Protein AF-A0A7V2U769-F1 (afdb_monomer_lite)

Sequence (148 aa):
MSPGHKRGDEAFFTTDPTMAPEAIVEAFVRRWSLETAFEETRAHLGMEPLRNRSANAVRRSVPLLLALYSLIVAWFARHVGDPGAWVRSRPWYPKKHVTFSDMLAAARHDILTEPISSRLVAGMAASEIGAPALSEPNPSDFAPRLTA

Foldseek 3Di:
DDPDPDPPDDDFDDPDPPDDPVRSVVVVVVVVVVVVLVVCLVVPVVPPVPPDPDPVVNVPVVVVSSVVLVVLVVCCVPPPPDQQVQDDADPVRGDRDHDSVSSVVVVVVVVVVPPPPPVVVVVVVVVPPDDDDDDDDDPPPPDDDDDD

Structure (mmCIF, N/CA/C/O backbone):
data_AF-A0A7V2U769-F1
#
_entry.id   AF-A0A7V2U769-F1
#
loop_
_atom_site.group_PDB
_atom_site.id
_atom_site.type_symbol
_atom_site.label_atom_id
_atom_site.label_alt_id
_atom_site.label_comp_id
_atom_site.label_asym_id
_atom_site.label_entity_id
_atom_site.label_seq_id
_atom_site.pdbx_PDB_ins_code
_atom_site.Cartn_x
_atom_site.Cartn_y
_atom_site.Cartn_z
_atom_site.occupancy
_atom_site.B_iso_or_equiv
_atom_site.auth_seq_id
_atom_site.auth_comp_id
_atom_site.auth_asym_id
_atom_site.auth_atom_id
_atom_site.pdbx_PDB_model_num
ATOM 1 N N . MET A 1 1 ? 9.736 -20.421 20.506 1.00 41.28 1 MET A N 1
ATOM 2 C CA . MET A 1 1 ? 8.345 -20.070 20.860 1.00 41.28 1 MET A CA 1
ATOM 3 C C . MET A 1 1 ? 7.927 -21.008 21.978 1.00 41.28 1 MET A C 1
ATOM 5 O O . MET A 1 1 ? 7.707 -22.181 21.717 1.00 41.28 1 MET A O 1
ATOM 9 N N . SER A 1 2 ? 7.987 -20.548 23.228 1.00 41.25 2 SER A N 1
ATOM 10 C CA . SER A 1 2 ? 7.711 -21.405 24.387 1.00 41.25 2 SER A CA 1
ATOM 11 C C . SER A 1 2 ? 6.213 -21.730 24.464 1.00 41.25 2 SER A C 1
ATOM 13 O O . SER A 1 2 ? 5.398 -20.812 24.336 1.00 41.25 2 SER A O 1
ATOM 15 N N . PRO A 1 3 ? 5.827 -23.000 24.663 1.00 56.66 3 PRO A N 1
ATOM 16 C CA . PRO A 1 3 ? 4.429 -23.401 24.748 1.00 56.66 3 PRO A CA 1
ATOM 17 C C . PRO A 1 3 ? 3.891 -22.992 26.126 1.00 56.66 3 PRO A C 1
ATOM 19 O O . PRO A 1 3 ? 4.277 -23.575 27.132 1.00 56.66 3 PRO A O 1
ATOM 22 N N . GLY A 1 4 ? 3.052 -21.953 26.203 1.00 58.56 4 GLY A N 1
ATOM 23 C CA . GLY A 1 4 ? 2.402 -21.599 27.475 1.00 58.56 4 GLY A CA 1
ATOM 2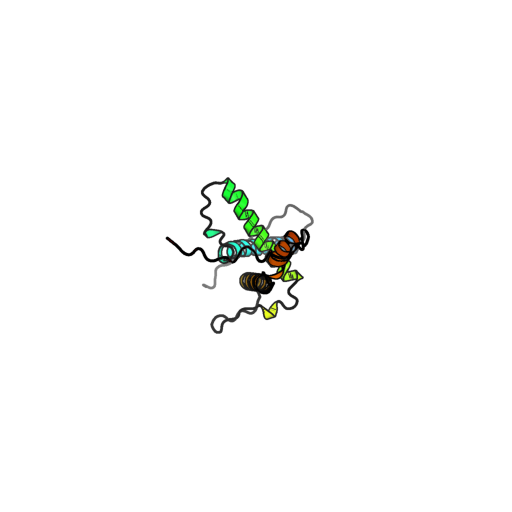4 C C . GLY A 1 4 ? 1.972 -20.148 27.684 1.00 58.56 4 GLY A C 1
ATOM 25 O O . GLY A 1 4 ? 1.254 -19.886 28.644 1.00 58.56 4 GLY A O 1
ATOM 26 N N . HIS A 1 5 ? 2.337 -19.199 26.817 1.00 62.62 5 HIS A N 1
ATOM 27 C CA . HIS A 1 5 ? 1.747 -17.859 26.900 1.00 62.62 5 HIS A CA 1
ATOM 28 C C . HIS A 1 5 ? 0.308 -17.907 26.374 1.00 62.62 5 HIS A C 1
ATOM 30 O O . HIS A 1 5 ? 0.077 -17.841 25.166 1.00 62.62 5 HIS A O 1
ATOM 36 N N . LYS A 1 6 ? -0.665 -18.045 27.285 1.00 66.50 6 LYS A N 1
ATOM 37 C CA . LYS A 1 6 ? -2.056 -17.684 26.991 1.00 66.50 6 LYS A CA 1
ATOM 38 C C . LYS A 1 6 ? -2.036 -16.222 26.540 1.00 66.50 6 LYS A C 1
ATOM 40 O O . LYS A 1 6 ? -1.470 -15.385 27.244 1.00 66.50 6 LYS A O 1
ATOM 45 N N . ARG A 1 7 ? -2.566 -15.928 25.349 1.00 67.69 7 ARG A N 1
ATOM 46 C CA . ARG A 1 7 ? -2.771 -14.534 24.933 1.00 67.69 7 ARG A CA 1
ATOM 47 C C . ARG A 1 7 ? -3.647 -13.876 25.997 1.00 67.69 7 ARG A C 1
ATOM 49 O O . ARG A 1 7 ? -4.599 -14.508 26.449 1.00 67.69 7 ARG A O 1
ATOM 56 N N . GLY A 1 8 ? -3.266 -12.682 26.445 1.00 79.69 8 GLY A N 1
ATOM 57 C CA . GLY A 1 8 ? -4.114 -11.913 27.352 1.00 79.69 8 GLY A CA 1
ATOM 58 C C . GLY A 1 8 ? -5.461 -11.625 26.690 1.00 79.69 8 GLY A C 1
ATOM 59 O O . GLY A 1 8 ? -5.551 -11.637 25.462 1.00 79.69 8 GLY A O 1
ATOM 60 N N . ASP A 1 9 ? -6.493 -11.391 27.495 1.00 85.94 9 ASP A N 1
ATOM 61 C CA . ASP A 1 9 ? -7.810 -11.035 26.971 1.00 85.94 9 ASP A CA 1
ATOM 62 C C . ASP A 1 9 ? -7.709 -9.711 26.189 1.00 85.94 9 ASP A C 1
ATOM 64 O O . ASP A 1 9 ? -7.261 -8.692 26.719 1.00 85.94 9 ASP A O 1
ATOM 68 N N . GLU A 1 10 ? -8.098 -9.731 24.912 1.00 86.25 10 GLU A N 1
ATOM 69 C CA . GLU A 1 10 ? -8.141 -8.557 24.034 1.00 86.25 10 GLU A CA 1
ATOM 70 C C . GLU A 1 10 ? -9.595 -8.084 23.895 1.00 86.25 10 GLU A C 1
ATOM 72 O O . GLU A 1 10 ? -10.488 -8.876 23.593 1.00 86.25 10 GLU A O 1
ATOM 77 N N . ALA A 1 11 ? -9.840 -6.790 24.110 1.00 89.69 11 ALA A N 1
ATOM 78 C CA . ALA A 1 11 ? -11.162 -6.180 23.981 1.00 89.69 11 ALA A CA 1
ATOM 79 C C . ALA A 1 11 ? -11.202 -5.218 22.786 1.00 89.69 11 ALA A C 1
ATOM 81 O O . ALA A 1 11 ? -10.330 -4.358 22.643 1.00 89.69 11 ALA A O 1
ATOM 82 N N . PHE A 1 12 ? -12.237 -5.342 21.952 1.00 90.06 12 PHE A N 1
ATOM 83 C CA . PHE A 1 12 ? -12.480 -4.480 20.793 1.00 90.06 12 PHE A CA 1
ATOM 84 C C . PHE A 1 12 ? -13.710 -3.605 21.035 1.00 90.06 12 PHE A C 1
ATOM 86 O O . PHE A 1 12 ? -14.718 -4.072 21.561 1.00 90.06 12 PHE A O 1
ATOM 93 N N . PHE A 1 13 ? -13.631 -2.338 20.630 1.00 91.69 13 PHE A N 1
ATOM 94 C CA . PHE A 1 13 ? -14.687 -1.346 20.832 1.00 91.69 13 PHE A CA 1
ATOM 95 C C . PHE A 1 13 ? -15.108 -0.743 19.489 1.00 91.69 13 PHE A C 1
ATOM 97 O O . PHE A 1 13 ? -14.275 -0.544 18.606 1.00 91.69 13 PHE A O 1
ATOM 104 N N . THR A 1 14 ? -16.393 -0.418 19.350 1.00 93.06 14 THR A N 1
ATOM 105 C CA . THR A 1 14 ? -16.959 0.278 18.186 1.00 93.06 14 THR A CA 1
ATOM 106 C C . THR A 1 14 ? -17.906 1.380 18.654 1.00 93.06 14 THR A C 1
ATOM 108 O O . THR A 1 14 ? -18.506 1.275 19.724 1.00 93.06 14 THR A O 1
ATOM 111 N N . THR A 1 15 ? -18.030 2.452 17.872 1.00 94.38 15 THR A N 1
ATOM 112 C CA . THR A 1 15 ? -19.018 3.516 18.115 1.00 94.38 15 THR A CA 1
ATOM 113 C C . THR A 1 15 ? -20.380 3.202 17.504 1.00 94.38 15 THR A C 1
ATOM 115 O O . THR A 1 15 ? -21.360 3.848 17.862 1.00 94.38 15 THR A O 1
ATOM 118 N N . ASP A 1 16 ? -20.449 2.246 16.574 1.00 93.56 16 ASP A N 1
ATOM 119 C CA . ASP A 1 16 ? -21.698 1.799 15.960 1.00 93.56 16 ASP A CA 1
ATOM 120 C C . ASP A 1 16 ? -22.273 0.609 16.748 1.00 93.56 16 ASP A C 1
ATOM 122 O O . ASP A 1 16 ? -21.704 -0.485 16.694 1.00 93.56 16 ASP A O 1
ATOM 126 N N . PRO A 1 17 ? -23.398 0.785 17.465 1.00 91.88 17 PRO A N 1
ATOM 127 C CA . PRO A 1 17 ? -23.988 -0.272 18.281 1.00 91.88 17 PRO A CA 1
ATOM 128 C C . PRO A 1 17 ? -24.661 -1.377 17.454 1.00 91.88 17 PRO A C 1
ATOM 130 O O . PRO A 1 17 ? -25.033 -2.404 18.013 1.00 91.88 17 PRO A O 1
ATOM 133 N N . THR A 1 18 ? -24.854 -1.175 16.147 1.00 95.44 18 THR A N 1
ATOM 134 C CA . THR A 1 18 ? -25.501 -2.151 15.256 1.00 95.44 18 THR A CA 1
ATOM 135 C C . THR A 1 18 ? -24.503 -3.066 14.547 1.00 95.44 18 THR A C 1
ATOM 137 O O . THR A 1 18 ? -24.902 -4.029 13.892 1.00 95.44 18 THR A O 1
ATOM 140 N N . MET A 1 19 ? -23.203 -2.790 14.686 1.00 94.25 19 MET A N 1
ATOM 141 C CA . MET A 1 19 ? -22.150 -3.536 14.009 1.00 94.25 19 MET A CA 1
ATOM 142 C C . MET A 1 19 ? -22.001 -4.946 14.594 1.00 94.25 19 MET A C 1
ATOM 144 O O . MET A 1 19 ? -21.826 -5.123 15.800 1.00 94.25 19 MET A O 1
ATOM 148 N N . ALA A 1 20 ? -22.033 -5.956 13.722 1.00 94.81 20 ALA A N 1
ATOM 149 C CA . ALA A 1 20 ? -21.822 -7.344 14.118 1.00 94.81 20 ALA A CA 1
ATOM 150 C C . ALA A 1 20 ? -20.393 -7.562 14.667 1.00 94.81 20 ALA A C 1
ATOM 152 O O . ALA A 1 20 ? -19.450 -6.955 14.144 1.00 94.81 20 ALA A O 1
ATOM 153 N N . PRO A 1 21 ? -20.194 -8.441 15.667 1.00 92.12 21 PRO A N 1
ATOM 154 C CA . PRO A 1 21 ? -18.876 -8.707 16.249 1.00 92.12 21 PRO A CA 1
ATOM 155 C C . PRO A 1 21 ? -17.796 -9.072 15.221 1.00 92.12 21 PRO A C 1
ATOM 157 O O . PRO A 1 21 ? -16.664 -8.599 15.313 1.00 92.12 21 PRO A O 1
ATOM 160 N N . GLU A 1 22 ? -18.141 -9.863 14.206 1.00 93.56 22 GLU A N 1
ATOM 161 C CA . GLU A 1 22 ? -17.230 -10.271 13.136 1.00 93.56 22 GLU A CA 1
ATOM 162 C C . GLU A 1 22 ? -16.751 -9.066 12.319 1.00 93.56 22 GLU A C 1
ATOM 164 O O . GLU A 1 22 ? -15.566 -8.960 12.002 1.00 93.56 22 GLU A O 1
ATOM 169 N N . ALA A 1 23 ? -17.651 -8.118 12.041 1.00 92.88 23 ALA A N 1
ATOM 170 C CA . ALA A 1 23 ? -17.333 -6.900 11.305 1.00 92.88 23 ALA A CA 1
ATOM 171 C C . ALA A 1 23 ? -16.409 -5.966 12.105 1.00 92.88 23 ALA A C 1
ATOM 173 O O . ALA A 1 23 ? -15.531 -5.330 11.520 1.00 92.88 23 ALA A O 1
ATOM 174 N N . ILE A 1 24 ? -16.546 -5.923 13.438 1.00 93.06 24 ILE A N 1
ATOM 175 C CA . ILE A 1 24 ? -15.638 -5.168 14.320 1.00 93.06 24 ILE A CA 1
ATOM 176 C C . ILE A 1 24 ? -14.215 -5.726 14.206 1.00 93.06 24 ILE A C 1
ATOM 178 O O . ILE A 1 24 ? -13.258 -4.973 14.008 1.00 93.06 24 ILE A O 1
ATOM 182 N N . VAL A 1 25 ? -14.071 -7.051 14.299 1.00 92.50 25 VAL A N 1
ATOM 183 C CA . VAL A 1 25 ? -12.765 -7.716 14.191 1.00 92.50 25 VAL A CA 1
ATOM 184 C C . VAL A 1 25 ? -12.181 -7.532 12.792 1.00 92.50 25 VAL A C 1
ATOM 186 O O . VAL A 1 25 ? -11.001 -7.213 12.658 1.00 92.50 25 VAL A O 1
ATOM 189 N N . GLU A 1 26 ? -12.987 -7.666 11.741 1.00 91.56 26 GLU A N 1
ATOM 190 C CA . GLU A 1 26 ? -12.535 -7.462 10.365 1.00 91.56 26 GLU A CA 1
ATOM 191 C C . GLU A 1 26 ? -12.036 -6.026 10.132 1.00 91.56 26 GLU A C 1
ATOM 193 O O . GLU A 1 26 ? -10.959 -5.821 9.564 1.00 91.56 26 GLU A O 1
ATOM 198 N N . ALA A 1 27 ? -12.775 -5.026 10.619 1.00 89.00 27 ALA A N 1
ATOM 199 C CA . ALA A 1 27 ? -12.367 -3.627 10.558 1.00 89.00 27 ALA A CA 1
ATOM 200 C C . ALA A 1 27 ? -11.047 -3.389 11.308 1.00 89.00 27 ALA A C 1
ATOM 202 O O . ALA A 1 27 ? -10.160 -2.703 10.793 1.00 89.00 27 ALA A O 1
ATOM 203 N N . PHE A 1 28 ? -10.877 -4.004 12.483 1.00 90.12 28 PHE A N 1
ATOM 204 C CA . PHE A 1 28 ? -9.623 -3.939 13.228 1.00 90.12 28 PHE A CA 1
ATOM 205 C C . PHE A 1 28 ? -8.462 -4.582 12.459 1.00 90.12 28 PHE A C 1
ATOM 207 O O . PHE A 1 28 ? -7.382 -3.997 12.371 1.00 90.12 28 PHE A O 1
ATOM 214 N N . VAL A 1 29 ? -8.669 -5.757 11.860 1.00 90.06 29 VAL A N 1
ATOM 215 C CA . VAL A 1 29 ? -7.628 -6.471 11.105 1.00 90.06 29 VAL A CA 1
ATOM 216 C C . VAL A 1 29 ? -7.173 -5.671 9.882 1.00 90.06 29 VAL A C 1
ATOM 218 O O . VAL A 1 29 ? -5.973 -5.609 9.612 1.00 90.06 29 VAL A O 1
ATOM 221 N N . ARG A 1 30 ? -8.089 -4.981 9.187 1.00 86.19 30 ARG A N 1
ATOM 222 C CA . ARG A 1 30 ? -7.763 -4.116 8.035 1.00 86.19 30 ARG A CA 1
ATOM 223 C C . ARG A 1 30 ? -6.761 -3.003 8.374 1.00 86.19 30 ARG A C 1
ATOM 225 O O . ARG A 1 30 ? -6.048 -2.546 7.483 1.00 86.19 30 ARG A O 1
ATOM 232 N N . ARG A 1 31 ? -6.642 -2.608 9.649 1.00 87.25 31 ARG A N 1
ATOM 233 C CA . ARG A 1 31 ? -5.633 -1.641 10.119 1.00 87.25 31 ARG A CA 1
ATOM 234 C C . ARG A 1 31 ? -4.204 -2.103 9.835 1.00 87.25 31 ARG A C 1
ATOM 236 O O . ARG A 1 31 ? -3.372 -1.271 9.489 1.00 87.25 31 ARG A O 1
ATOM 243 N N . TRP A 1 32 ? -3.910 -3.399 9.942 1.00 87.69 32 TRP A N 1
ATOM 244 C CA . TRP A 1 32 ? 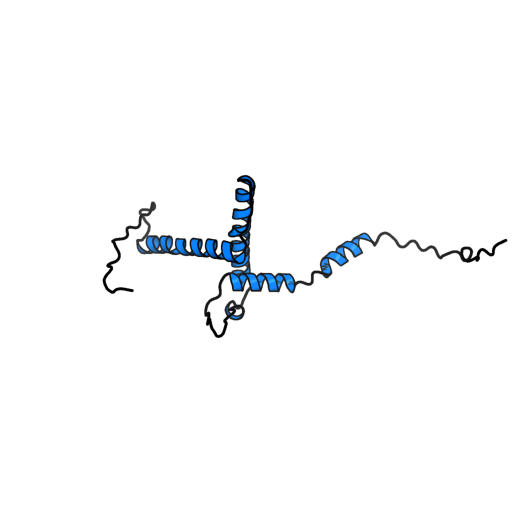-2.551 -3.917 9.732 1.00 87.69 32 TRP A CA 1
ATOM 245 C C . TRP A 1 32 ? -2.039 -3.666 8.313 1.00 87.69 32 TRP A C 1
ATOM 247 O O . TRP A 1 32 ? -0.859 -3.383 8.127 1.00 87.69 32 TRP A O 1
ATOM 257 N N . SER A 1 33 ? -2.924 -3.666 7.313 1.00 84.38 33 SER A N 1
ATOM 258 C CA . SER A 1 33 ? -2.546 -3.322 5.938 1.00 84.38 33 SER A CA 1
ATOM 259 C C . SER A 1 33 ? -2.010 -1.892 5.813 1.00 84.38 33 SER A C 1
ATOM 261 O O . SER A 1 33 ? -1.194 -1.623 4.933 1.00 84.38 33 SER A O 1
ATOM 263 N N . LEU A 1 34 ? -2.424 -0.979 6.699 1.00 84.31 34 LEU A N 1
ATOM 264 C CA . LEU A 1 34 ? -1.904 0.386 6.735 1.00 84.31 34 LEU A CA 1
ATOM 265 C C . LEU A 1 34 ? -0.458 0.426 7.247 1.00 84.31 34 LEU A C 1
ATOM 267 O O . LEU A 1 34 ? 0.356 1.177 6.716 1.00 84.31 34 LEU A O 1
ATOM 271 N N . GLU A 1 35 ? -0.123 -0.403 8.237 1.00 87.62 35 GLU A N 1
ATOM 272 C CA . GLU A 1 35 ? 1.254 -0.536 8.727 1.00 87.62 35 GLU A CA 1
ATOM 273 C C . GLU A 1 35 ? 2.168 -1.064 7.616 1.00 87.62 35 GLU A C 1
ATOM 275 O O . GLU A 1 35 ? 3.200 -0.455 7.336 1.00 87.62 35 GLU A O 1
ATOM 280 N N . THR A 1 36 ? 1.728 -2.094 6.883 1.00 86.56 36 THR A N 1
ATOM 281 C CA . THR A 1 36 ? 2.451 -2.596 5.704 1.00 86.56 36 THR A CA 1
ATOM 282 C C . THR A 1 36 ? 2.623 -1.516 4.634 1.00 86.56 36 THR A C 1
ATOM 284 O O . THR A 1 36 ? 3.705 -1.374 4.075 1.00 86.56 36 THR A O 1
ATOM 287 N N . ALA A 1 37 ? 1.598 -0.702 4.362 1.00 85.81 37 ALA A N 1
ATOM 288 C CA . ALA A 1 37 ? 1.711 0.394 3.400 1.00 85.81 37 ALA A CA 1
ATOM 289 C C . ALA A 1 37 ? 2.751 1.443 3.829 1.00 85.81 37 ALA A C 1
ATOM 291 O O . ALA A 1 37 ? 3.521 1.922 2.991 1.00 85.81 37 ALA A O 1
ATOM 292 N N . PHE A 1 38 ? 2.818 1.785 5.120 1.00 84.62 38 PHE A N 1
ATOM 293 C CA . PHE A 1 38 ? 3.835 2.701 5.640 1.00 84.62 38 PHE A CA 1
ATOM 294 C C . PHE A 1 38 ? 5.248 2.120 5.549 1.00 84.62 38 PHE A C 1
ATOM 296 O O . PHE A 1 38 ? 6.168 2.837 5.148 1.00 84.62 38 PHE A O 1
ATOM 303 N N . GLU A 1 39 ? 5.426 0.843 5.886 1.00 86.75 39 GLU A N 1
ATOM 304 C CA . GLU A 1 39 ? 6.716 0.156 5.762 1.00 86.75 39 GLU A CA 1
ATOM 305 C C . GLU A 1 39 ? 7.180 0.085 4.303 1.00 86.75 39 GLU A C 1
ATOM 307 O O . GLU A 1 39 ? 8.301 0.486 3.991 1.00 86.75 39 GLU A O 1
ATOM 312 N N . GLU A 1 40 ? 6.306 -0.324 3.384 1.00 86.75 40 GLU A N 1
ATOM 313 C CA . GLU A 1 40 ? 6.605 -0.415 1.949 1.00 86.75 40 GLU A CA 1
ATOM 314 C C . GLU A 1 40 ? 6.893 0.969 1.338 1.00 86.75 40 GLU A C 1
ATOM 316 O O . GLU A 1 40 ? 7.831 1.134 0.554 1.00 86.75 40 GLU A O 1
ATOM 321 N N . THR A 1 41 ? 6.145 2.004 1.742 1.00 84.38 41 THR A N 1
ATOM 322 C CA . THR A 1 41 ? 6.393 3.397 1.323 1.00 84.38 41 THR A CA 1
ATOM 323 C C . THR A 1 41 ? 7.763 3.879 1.805 1.00 84.38 41 THR A C 1
ATOM 325 O O . THR A 1 41 ? 8.501 4.541 1.069 1.00 84.38 41 THR A O 1
ATOM 328 N N . ARG A 1 42 ? 8.153 3.511 3.028 1.00 83.56 42 ARG A N 1
ATOM 329 C CA . ARG A 1 42 ? 9.476 3.814 3.575 1.00 83.56 42 ARG A CA 1
ATOM 330 C C . ARG A 1 42 ? 10.590 3.088 2.829 1.00 83.56 42 ARG A C 1
ATOM 332 O O . ARG A 1 42 ? 11.550 3.744 2.424 1.00 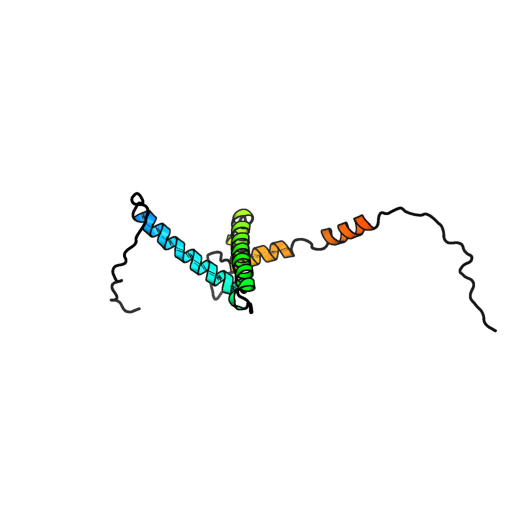83.56 42 ARG A O 1
ATOM 339 N N . ALA A 1 43 ? 10.422 1.792 2.592 1.00 84.00 43 ALA A N 1
ATOM 340 C CA . ALA A 1 43 ? 11.417 0.936 1.958 1.00 84.00 43 ALA A CA 1
ATOM 341 C C . ALA A 1 43 ? 11.627 1.241 0.465 1.00 84.00 43 ALA A C 1
ATOM 343 O O . ALA A 1 43 ? 12.755 1.181 -0.024 1.00 84.00 43 ALA A O 1
ATOM 344 N N . HIS A 1 44 ? 10.564 1.566 -0.277 1.00 84.62 44 HIS A N 1
ATOM 345 C CA . HIS A 1 44 ? 10.618 1.623 -1.744 1.00 84.62 44 HIS A CA 1
ATOM 346 C C . HIS A 1 44 ? 10.435 3.012 -2.352 1.00 84.62 44 HIS A C 1
ATOM 348 O O . HIS A 1 44 ? 10.945 3.259 -3.447 1.00 84.62 44 HIS A O 1
ATOM 354 N N . LEU A 1 45 ? 9.737 3.918 -1.665 1.00 80.31 45 LEU A N 1
ATOM 355 C CA . LEU A 1 45 ? 9.500 5.285 -2.146 1.00 80.31 45 LEU A CA 1
ATOM 356 C C . LEU A 1 45 ? 10.390 6.323 -1.454 1.00 80.31 45 LEU A C 1
ATOM 358 O O . LEU A 1 45 ? 10.297 7.512 -1.752 1.00 80.31 45 LEU A O 1
ATOM 362 N N . GLY A 1 46 ? 11.279 5.886 -0.559 1.00 73.56 46 GLY A N 1
ATOM 363 C CA . GLY A 1 46 ? 12.250 6.767 0.075 1.00 73.56 46 GLY A CA 1
ATOM 364 C C . GLY A 1 46 ? 11.625 7.722 1.090 1.00 73.56 46 GLY A C 1
ATOM 365 O O . GLY A 1 46 ? 12.108 8.843 1.234 1.00 73.56 46 GLY A O 1
ATOM 366 N N . MET A 1 47 ? 10.592 7.286 1.826 1.00 68.94 47 MET A N 1
ATOM 367 C CA . MET A 1 47 ? 10.009 8.089 2.914 1.00 68.94 47 MET A CA 1
ATOM 368 C C . MET A 1 47 ? 10.998 8.340 4.069 1.00 68.94 47 MET A C 1
ATOM 370 O O . MET A 1 47 ? 10.981 9.410 4.669 1.00 68.94 47 MET A O 1
ATOM 374 N N . GLU A 1 48 ? 11.872 7.376 4.372 1.00 65.81 48 GLU A N 1
ATOM 375 C CA . GLU A 1 48 ? 12.917 7.503 5.405 1.00 65.81 48 GLU A CA 1
ATOM 376 C C . GLU A 1 48 ? 14.036 8.496 5.049 1.00 65.81 48 GLU A C 1
ATOM 378 O O . GLU A 1 48 ? 14.389 9.318 5.892 1.00 65.81 48 GLU A O 1
ATOM 383 N N . PRO A 1 49 ? 14.602 8.480 3.823 1.00 62.91 49 PRO A N 1
ATOM 384 C CA . PRO A 1 49 ? 15.696 9.380 3.461 1.00 62.91 49 PRO A CA 1
ATOM 385 C C . PRO A 1 49 ? 15.297 10.847 3.213 1.00 62.91 49 PRO A C 1
ATOM 387 O O . PRO A 1 49 ? 16.174 11.643 2.862 1.00 62.91 49 PRO A O 1
ATOM 390 N N . LEU A 1 50 ? 14.033 11.264 3.397 1.00 72.94 50 LEU A N 1
ATOM 391 C CA . LEU A 1 50 ? 13.654 12.678 3.259 1.00 72.94 50 LEU A CA 1
ATOM 392 C C . LEU A 1 50 ? 14.309 13.539 4.342 1.00 72.94 50 LEU A C 1
ATOM 394 O O . LEU A 1 50 ? 13.838 13.638 5.473 1.00 72.94 50 LEU A O 1
ATOM 398 N N . ARG A 1 51 ? 15.358 14.273 3.964 1.00 71.31 51 ARG A N 1
ATOM 399 C CA . ARG A 1 51 ? 15.998 15.297 4.805 1.00 71.31 51 ARG A CA 1
ATOM 400 C C . ARG A 1 51 ? 15.199 16.604 4.823 1.00 71.31 51 ARG A C 1
ATOM 402 O O . ARG A 1 51 ? 15.729 17.682 4.556 1.00 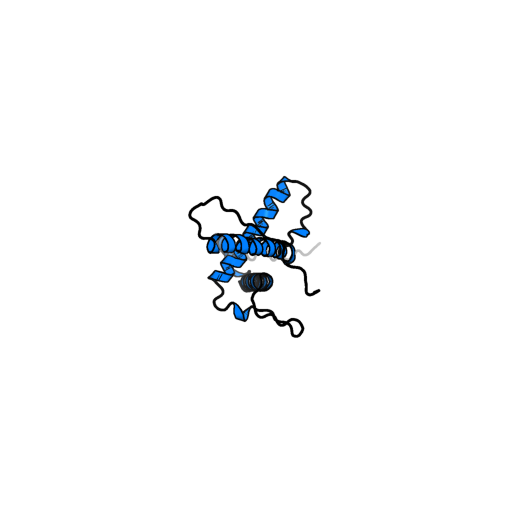71.31 51 ARG A O 1
ATOM 409 N N . ASN A 1 52 ? 13.914 16.515 5.147 1.00 78.69 52 ASN A N 1
ATOM 410 C CA . ASN A 1 52 ? 13.045 17.676 5.276 1.00 78.69 52 ASN A CA 1
ATOM 411 C C . ASN A 1 52 ? 13.375 18.432 6.572 1.00 78.69 52 ASN A C 1
ATOM 413 O O . ASN A 1 52 ? 13.078 17.967 7.666 1.00 78.69 52 ASN A O 1
ATOM 417 N N . ARG A 1 53 ? 13.975 19.623 6.458 1.00 76.75 53 ARG A N 1
ATOM 418 C CA . ARG A 1 53 ? 14.355 20.470 7.611 1.00 76.75 53 ARG A CA 1
ATOM 419 C C . ARG A 1 53 ? 13.237 21.389 8.121 1.00 76.75 53 ARG A C 1
ATOM 421 O O . ARG A 1 53 ? 13.458 22.174 9.034 1.00 76.75 53 ARG A O 1
ATOM 428 N N . SER A 1 54 ? 12.047 21.323 7.526 1.00 83.19 54 SER A N 1
ATOM 429 C CA . SER A 1 54 ? 10.900 22.161 7.887 1.00 83.19 54 SER A CA 1
ATOM 430 C C . SER A 1 54 ? 9.630 21.326 7.999 1.00 83.19 54 SER A C 1
ATOM 432 O O . SER A 1 54 ? 9.373 20.459 7.159 1.00 83.19 54 SER A O 1
ATOM 434 N N . ALA A 1 55 ? 8.793 21.641 8.990 1.00 82.50 55 ALA A N 1
ATOM 435 C CA . ALA A 1 55 ? 7.493 21.004 9.183 1.00 82.50 55 ALA A CA 1
ATOM 436 C C . ALA A 1 55 ? 6.588 21.131 7.944 1.00 82.50 55 ALA A C 1
ATOM 438 O O . ALA A 1 55 ? 5.835 20.212 7.628 1.00 82.50 55 ALA A O 1
ATOM 439 N N . ASN A 1 56 ? 6.692 22.236 7.196 1.00 85.31 56 ASN A N 1
ATOM 440 C CA . ASN A 1 56 ? 5.896 22.442 5.984 1.00 85.31 56 ASN A CA 1
ATOM 441 C C . ASN A 1 56 ? 6.334 21.510 4.838 1.00 85.31 56 ASN A C 1
ATOM 443 O O . ASN A 1 56 ? 5.500 21.036 4.073 1.00 85.31 56 ASN A O 1
ATOM 447 N N . ALA A 1 57 ? 7.629 21.186 4.751 1.00 81.62 57 ALA A N 1
ATOM 448 C CA . ALA A 1 57 ? 8.126 20.222 3.771 1.00 81.62 57 ALA A CA 1
ATOM 449 C C . ALA A 1 57 ? 7.600 18.810 4.077 1.00 81.62 57 ALA A C 1
ATOM 451 O O . ALA A 1 57 ? 7.072 18.145 3.190 1.00 81.62 57 ALA A O 1
ATOM 452 N N . VAL A 1 58 ? 7.627 18.388 5.348 1.00 81.81 58 VAL A N 1
ATOM 453 C CA . VAL A 1 58 ? 7.060 17.094 5.778 1.00 81.81 58 VAL A CA 1
ATOM 454 C C . VAL A 1 58 ? 5.564 17.002 5.463 1.00 81.81 58 VAL A C 1
ATOM 456 O O . VAL A 1 58 ? 5.129 16.013 4.874 1.00 81.81 58 VAL A O 1
ATOM 459 N N . ARG A 1 59 ? 4.793 18.058 5.769 1.00 86.38 59 ARG A N 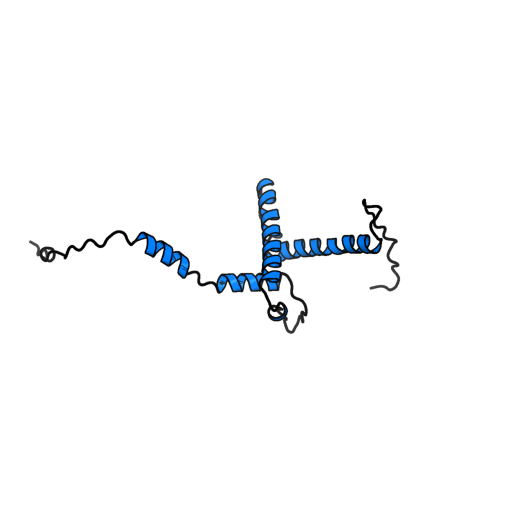1
ATOM 460 C CA . ARG A 1 59 ? 3.347 18.128 5.486 1.00 86.38 59 ARG A CA 1
ATOM 461 C C . ARG A 1 59 ? 2.993 17.978 4.007 1.00 86.38 59 ARG A C 1
ATOM 463 O O . ARG A 1 59 ? 1.853 17.652 3.712 1.00 86.38 59 ARG A O 1
ATOM 470 N N . ARG A 1 60 ? 3.932 18.216 3.088 1.00 86.44 60 ARG A N 1
ATOM 471 C CA . ARG A 1 60 ? 3.717 18.084 1.639 1.00 86.44 60 ARG A CA 1
ATOM 472 C C . ARG A 1 60 ? 4.266 16.771 1.091 1.00 86.44 60 ARG A C 1
ATOM 474 O O . ARG A 1 60 ? 3.585 16.104 0.322 1.00 86.44 60 ARG A O 1
ATOM 481 N N . SER A 1 61 ? 5.474 16.381 1.493 1.00 86.62 61 SER A N 1
ATOM 482 C CA . SER A 1 61 ? 6.144 15.206 0.929 1.00 86.62 61 SER A CA 1
ATOM 483 C C . SER A 1 61 ? 5.508 13.887 1.364 1.00 86.62 61 SER A C 1
ATOM 485 O O . SER A 1 61 ? 5.364 12.989 0.543 1.00 86.62 61 SER A O 1
ATOM 487 N N . VAL A 1 62 ? 5.103 13.763 2.633 1.00 87.38 62 VAL A N 1
ATOM 488 C CA . VAL A 1 62 ? 4.494 12.526 3.150 1.00 87.38 62 VAL A CA 1
ATOM 489 C C . VAL A 1 62 ? 3.176 12.189 2.446 1.00 87.38 62 VAL A C 1
ATOM 491 O O . VAL A 1 62 ? 3.080 11.086 1.908 1.00 87.38 62 VAL A O 1
ATOM 494 N N . PRO A 1 63 ? 2.175 13.094 2.375 1.00 89.56 63 PRO A N 1
ATOM 495 C CA . PRO A 1 63 ? 0.939 12.774 1.670 1.00 89.56 63 PRO A CA 1
ATOM 496 C C . PRO A 1 63 ? 1.167 12.554 0.174 1.00 89.56 63 PRO A C 1
ATOM 498 O O . PRO A 1 63 ? 0.485 11.721 -0.410 1.00 89.56 63 PRO A O 1
ATOM 501 N N . LEU A 1 64 ? 2.148 13.227 -0.441 1.00 90.56 64 LEU A N 1
ATOM 502 C CA . LEU A 1 64 ? 2.504 12.983 -1.840 1.00 90.56 64 LEU A CA 1
ATOM 503 C C . LEU A 1 64 ? 3.020 11.552 -2.060 1.00 90.56 64 LEU A C 1
ATOM 505 O O . LEU A 1 64 ? 2.591 10.892 -3.002 1.00 90.56 64 LEU A O 1
ATOM 509 N N . LEU A 1 65 ? 3.902 11.051 -1.190 1.00 89.75 65 LEU A N 1
ATOM 510 C CA . LEU A 1 65 ? 4.404 9.678 -1.292 1.00 89.75 65 LEU A CA 1
ATOM 511 C C . LEU A 1 65 ? 3.312 8.635 -1.036 1.00 89.75 65 LEU A C 1
ATOM 513 O O . LEU A 1 65 ? 3.246 7.641 -1.754 1.00 89.75 65 LEU A O 1
ATOM 517 N N . LEU A 1 66 ? 2.430 8.871 -0.063 1.00 90.88 66 LEU A N 1
ATOM 518 C CA . LEU A 1 66 ? 1.296 7.980 0.207 1.00 90.88 66 LEU A CA 1
ATOM 519 C C . LEU A 1 66 ? 0.272 7.988 -0.937 1.00 90.88 66 LEU A C 1
ATOM 521 O O . LEU A 1 66 ? -0.285 6.944 -1.286 1.00 90.88 66 LEU A O 1
ATOM 525 N N . ALA A 1 67 ? 0.051 9.147 -1.562 1.00 92.38 67 ALA A N 1
ATOM 526 C CA . ALA A 1 67 ? -0.769 9.254 -2.762 1.00 92.38 67 ALA A CA 1
ATOM 527 C C . ALA A 1 67 ? -0.135 8.495 -3.935 1.00 92.38 67 ALA A C 1
ATOM 529 O O . ALA A 1 67 ? -0.836 7.765 -4.630 1.00 92.38 67 ALA A O 1
ATOM 530 N N . LEU A 1 68 ? 1.186 8.596 -4.120 1.00 93.00 68 LEU A N 1
ATOM 531 C CA . LEU A 1 68 ? 1.910 7.844 -5.145 1.00 93.00 68 LEU A CA 1
ATOM 532 C C . LEU A 1 68 ? 1.841 6.329 -4.905 1.00 93.00 68 LEU A C 1
ATOM 534 O O . LEU A 1 68 ? 1.579 5.582 -5.844 1.00 93.00 68 LEU A O 1
ATOM 538 N N . TYR A 1 69 ? 2.020 5.875 -3.661 1.00 92.69 69 TYR A N 1
ATOM 539 C CA . TYR A 1 69 ? 1.818 4.474 -3.280 1.00 92.69 69 TYR A CA 1
ATOM 540 C C . TYR A 1 69 ? 0.421 3.995 -3.693 1.00 92.69 69 TYR A C 1
ATOM 542 O O . TYR A 1 69 ? 0.282 3.007 -4.413 1.00 92.69 69 TYR A O 1
ATOM 550 N N . SER A 1 70 ? -0.608 4.750 -3.298 1.00 93.06 70 SER A N 1
ATOM 551 C CA . SER A 1 70 ? -2.007 4.430 -3.599 1.00 93.06 70 SER A CA 1
ATOM 552 C C . SER A 1 70 ? -2.274 4.404 -5.104 1.00 93.06 70 SER A C 1
ATOM 554 O O . SER A 1 70 ? -2.960 3.510 -5.593 1.00 93.06 70 SER A O 1
ATOM 556 N N . LEU A 1 71 ? -1.693 5.349 -5.850 1.00 95.06 71 LEU A N 1
ATOM 557 C CA . LEU A 1 71 ? -1.804 5.423 -7.303 1.00 95.06 71 LEU A CA 1
ATOM 558 C C . LEU A 1 71 ? -1.188 4.198 -7.981 1.00 95.06 71 LEU A C 1
ATOM 560 O O . LEU A 1 71 ? -1.817 3.637 -8.869 1.00 95.06 71 LEU A O 1
ATOM 564 N N . ILE A 1 72 ? -0.000 3.757 -7.557 1.00 94.31 72 ILE A N 1
ATOM 565 C CA . ILE A 1 72 ? 0.661 2.569 -8.118 1.00 94.31 72 ILE A CA 1
ATOM 566 C C . ILE A 1 72 ? -0.176 1.315 -7.854 1.00 94.31 72 ILE A C 1
ATOM 568 O O . ILE A 1 72 ? -0.398 0.530 -8.773 1.00 94.31 72 ILE A O 1
ATOM 572 N N . VAL A 1 73 ? -0.680 1.142 -6.628 1.00 93.19 73 VAL A N 1
ATOM 573 C CA . VAL A 1 73 ? -1.532 -0.004 -6.269 1.00 93.19 73 VAL A CA 1
ATOM 574 C C . VAL A 1 73 ? -2.826 0.002 -7.089 1.00 93.19 73 VAL A C 1
ATOM 576 O O . VAL A 1 73 ? -3.198 -1.021 -7.663 1.00 93.19 73 VAL A O 1
ATOM 579 N N . ALA A 1 74 ? -3.494 1.155 -7.196 1.00 94.50 74 ALA A N 1
ATOM 580 C CA . ALA A 1 74 ? -4.725 1.295 -7.971 1.00 94.50 74 ALA A CA 1
ATOM 581 C C . ALA A 1 74 ? -4.495 1.109 -9.478 1.00 94.50 74 ALA A C 1
ATOM 583 O O . ALA A 1 74 ? -5.301 0.467 -10.150 1.00 94.50 74 ALA A O 1
ATOM 584 N N . TRP A 1 75 ? -3.398 1.647 -10.017 1.00 95.25 75 TRP A N 1
ATOM 585 C CA . TRP A 1 75 ? -3.002 1.448 -11.408 1.00 95.25 75 TRP A CA 1
ATOM 586 C C . TRP A 1 75 ? -2.762 -0.034 -11.689 1.00 95.25 75 TRP A C 1
ATOM 588 O O . TRP A 1 75 ? -3.357 -0.562 -12.628 1.00 95.25 75 TRP A O 1
ATOM 598 N N . PHE A 1 76 ? -1.987 -0.711 -10.838 1.00 93.44 76 PHE A N 1
ATOM 599 C CA . PHE A 1 76 ? -1.661 -2.126 -10.988 1.00 93.44 76 PHE A CA 1
ATOM 600 C C . PHE A 1 76 ? -2.925 -2.990 -10.951 1.00 93.44 76 PHE A C 1
ATOM 602 O O . PHE A 1 76 ? -3.148 -3.790 -11.853 1.00 93.44 76 PHE A O 1
ATOM 609 N N . ALA A 1 77 ? -3.810 -2.760 -9.976 1.00 92.25 77 ALA A N 1
ATOM 610 C CA . ALA A 1 77 ? -5.070 -3.492 -9.850 1.00 92.25 77 ALA A CA 1
ATOM 611 C C . ALA A 1 77 ? -6.022 -3.309 -11.049 1.00 92.25 77 ALA A C 1
ATOM 613 O O . ALA A 1 77 ? -6.879 -4.157 -11.280 1.00 92.25 77 ALA A O 1
ATOM 614 N N . ARG A 1 78 ? -5.905 -2.201 -11.794 1.00 92.62 78 ARG A N 1
ATOM 615 C CA . ARG A 1 78 ? -6.786 -1.883 -12.929 1.00 92.62 78 ARG A CA 1
ATOM 616 C C . ARG A 1 78 ? -6.208 -2.245 -14.294 1.00 92.62 78 ARG A C 1
ATOM 618 O O . ARG A 1 78 ? -6.985 -2.548 -15.192 1.00 92.62 78 ARG A O 1
ATOM 625 N N . HIS A 1 79 ? -4.891 -2.155 -14.470 1.00 89.81 79 HIS A N 1
ATOM 626 C CA . HIS A 1 79 ? -4.247 -2.258 -15.786 1.00 89.81 79 HIS A CA 1
ATOM 627 C C . HIS A 1 79 ? -3.432 -3.541 -15.963 1.00 89.81 79 HIS A C 1
ATOM 629 O O . HIS A 1 79 ? -3.149 -3.925 -17.095 1.00 89.81 79 HIS A O 1
ATOM 635 N N . VAL A 1 80 ? -3.079 -4.236 -14.877 1.00 89.12 80 VAL A N 1
ATOM 636 C CA . VAL A 1 80 ? -2.339 -5.498 -14.957 1.00 89.12 80 VAL A CA 1
ATOM 637 C C . VAL A 1 80 ? -3.321 -6.665 -14.921 1.00 89.12 80 VAL A C 1
ATOM 639 O O . VAL A 1 80 ? -3.861 -7.007 -13.873 1.00 89.12 80 VAL A O 1
ATOM 642 N N . GLY A 1 81 ? -3.553 -7.273 -16.088 1.00 85.25 81 GLY A N 1
ATOM 643 C CA . GLY A 1 81 ? -4.490 -8.394 -16.245 1.00 85.25 81 GLY A CA 1
ATOM 644 C C . GLY A 1 81 ? -4.022 -9.705 -15.604 1.00 85.25 81 GLY A C 1
ATOM 645 O O . GLY A 1 81 ? -4.851 -10.460 -15.105 1.00 85.25 81 GLY A O 1
ATOM 646 N N . ASP A 1 82 ? -2.709 -9.956 -15.570 1.00 88.50 82 ASP A N 1
ATOM 647 C CA . ASP A 1 82 ? -2.112 -11.093 -14.858 1.00 88.50 82 ASP A CA 1
ATOM 648 C C . ASP A 1 82 ? -1.097 -10.608 -13.807 1.00 88.50 82 ASP A C 1
ATOM 650 O O . ASP A 1 82 ? 0.077 -10.374 -14.116 1.00 88.50 82 ASP A O 1
ATOM 654 N N . PRO A 1 83 ? -1.529 -10.448 -12.544 1.00 85.56 83 PRO A N 1
ATOM 655 C CA . PRO A 1 83 ? -0.640 -10.105 -11.440 1.00 85.56 83 PRO A CA 1
ATOM 656 C C . PRO A 1 83 ? 0.476 -11.136 -11.213 1.00 85.56 83 PRO A C 1
ATOM 658 O O . PRO A 1 83 ? 1.562 -10.771 -10.761 1.00 85.56 83 PRO A O 1
ATOM 661 N N . GLY A 1 84 ? 0.227 -12.416 -11.520 1.00 84.38 84 GLY A N 1
ATOM 662 C CA . GLY A 1 84 ? 1.156 -13.517 -11.266 1.00 84.38 84 GLY A CA 1
ATOM 663 C C . GLY A 1 84 ? 2.442 -13.415 -12.085 1.00 84.38 84 GLY A C 1
ATOM 664 O O . GLY A 1 84 ? 3.517 -13.736 -11.578 1.00 84.38 84 GLY A O 1
ATOM 665 N N . ALA A 1 85 ? 2.351 -12.879 -13.304 1.00 84.88 85 ALA A N 1
ATOM 666 C CA . ALA A 1 85 ? 3.493 -12.661 -14.192 1.00 84.88 85 ALA A CA 1
ATOM 667 C C . ALA A 1 85 ? 4.562 -11.720 -13.606 1.00 84.88 85 ALA A C 1
ATOM 669 O O . ALA A 1 85 ? 5.734 -11.802 -13.973 1.00 84.88 85 ALA A O 1
ATOM 670 N N . TRP A 1 86 ? 4.178 -10.839 -12.678 1.00 85.25 86 TRP A N 1
ATOM 671 C CA . TRP A 1 86 ? 5.078 -9.850 -12.081 1.00 85.25 86 TRP A CA 1
ATOM 672 C C . TRP A 1 86 ? 5.737 -10.313 -10.780 1.00 85.25 86 TRP A C 1
ATOM 674 O O . TRP A 1 86 ? 6.570 -9.589 -10.235 1.00 85.25 86 TRP A O 1
ATOM 684 N N . VAL A 1 87 ? 5.415 -11.511 -10.280 1.00 86.62 87 VAL A N 1
ATOM 685 C CA . VAL A 1 87 ? 6.011 -12.040 -9.048 1.00 86.62 87 VAL A CA 1
ATOM 686 C C . VAL A 1 87 ? 7.500 -12.318 -9.265 1.00 86.62 87 VAL A C 1
ATOM 688 O O . VAL A 1 87 ? 7.892 -13.311 -9.882 1.00 86.62 87 VAL A O 1
ATOM 691 N N . ARG A 1 88 ? 8.368 -11.471 -8.700 1.00 80.88 88 ARG A N 1
ATOM 692 C CA . ARG A 1 88 ? 9.818 -11.703 -8.715 1.00 80.88 88 ARG A CA 1
ATOM 693 C C . ARG A 1 88 ? 10.212 -12.680 -7.614 1.00 80.88 88 ARG A C 1
ATOM 695 O O . ARG A 1 88 ? 10.570 -12.295 -6.503 1.00 80.88 88 ARG A O 1
ATOM 702 N N . SER A 1 89 ? 10.165 -13.966 -7.941 1.00 81.44 89 SER A N 1
ATOM 703 C CA . SER A 1 89 ? 10.666 -15.035 -7.078 1.00 81.44 89 SER A CA 1
ATOM 704 C C . SER A 1 89 ? 12.170 -15.252 -7.288 1.00 81.44 89 SER A C 1
ATOM 706 O O . SER A 1 89 ? 12.666 -15.211 -8.416 1.00 81.44 89 SER A O 1
ATOM 708 N N . ARG A 1 90 ? 12.923 -15.474 -6.204 1.00 81.69 90 ARG A N 1
ATOM 709 C CA . ARG A 1 90 ? 14.349 -15.844 -6.260 1.00 81.69 90 ARG A CA 1
ATOM 710 C C . ARG A 1 90 ? 14.511 -17.273 -5.739 1.00 81.69 90 ARG A C 1
ATOM 712 O O . ARG A 1 90 ? 13.764 -17.657 -4.843 1.00 81.69 90 ARG A O 1
ATOM 719 N N . PRO A 1 91 ? 15.503 -18.051 -6.210 1.00 83.38 91 PRO A N 1
ATOM 720 C CA . PRO A 1 91 ? 15.691 -19.435 -5.759 1.00 83.38 91 PRO A CA 1
ATOM 721 C C . PRO A 1 91 ? 15.825 -19.591 -4.234 1.00 83.38 91 PRO A C 1
ATOM 723 O O . PRO A 1 91 ? 15.379 -20.582 -3.672 1.00 83.38 91 PRO A O 1
ATOM 726 N N . TRP A 1 92 ? 16.402 -18.594 -3.557 1.00 87.75 92 TRP A N 1
ATOM 727 C CA . TRP A 1 92 ? 16.571 -18.561 -2.098 1.00 87.75 92 TRP A CA 1
ATOM 728 C C . TRP A 1 92 ? 15.410 -17.897 -1.344 1.00 87.75 92 TRP A C 1
ATOM 730 O O . TRP A 1 92 ? 15.427 -17.844 -0.117 1.00 87.75 92 TRP A O 1
ATOM 740 N N . TYR A 1 93 ? 14.422 -17.354 -2.057 1.00 80.50 93 TYR A N 1
ATOM 741 C CA . TYR A 1 93 ? 13.246 -16.723 -1.467 1.00 80.50 93 TYR A CA 1
ATOM 742 C C . TYR A 1 93 ? 12.026 -16.945 -2.374 1.00 80.50 93 TYR A C 1
ATOM 744 O O . TYR A 1 93 ? 11.674 -16.070 -3.177 1.00 80.50 93 TYR A O 1
ATOM 752 N N . PRO A 1 94 ? 11.412 -18.144 -2.301 1.00 81.56 94 PRO A N 1
ATOM 753 C CA . PRO A 1 94 ? 10.268 -18.492 -3.123 1.00 81.56 94 PRO A CA 1
ATOM 754 C C . PRO A 1 94 ? 9.050 -17.704 -2.653 1.00 81.56 94 PRO A C 1
ATOM 756 O O . PRO A 1 94 ? 8.435 -18.002 -1.628 1.00 81.56 94 PRO A O 1
ATOM 759 N N . LYS A 1 95 ? 8.701 -16.681 -3.420 1.00 85.81 95 LYS A N 1
ATOM 760 C CA . LYS A 1 95 ? 7.579 -15.802 -3.121 1.00 85.81 95 LYS A CA 1
ATOM 761 C C . LYS A 1 95 ? 6.397 -16.156 -4.016 1.00 85.81 95 LYS A C 1
ATOM 763 O O . LYS A 1 95 ? 6.565 -16.307 -5.221 1.00 85.81 95 LYS A O 1
ATOM 768 N N . LYS A 1 96 ? 5.215 -16.312 -3.412 1.00 83.44 96 LYS A N 1
ATOM 769 C CA . LYS A 1 96 ? 3.979 -16.741 -4.100 1.00 83.44 96 LYS A CA 1
ATOM 770 C C . LYS A 1 96 ? 2.987 -15.612 -4.370 1.00 83.44 96 LYS A C 1
ATOM 772 O O . LYS A 1 96 ? 2.083 -15.779 -5.176 1.00 83.44 96 LYS A O 1
ATOM 777 N N . HIS A 1 97 ? 3.141 -14.486 -3.681 1.00 86.19 97 HIS A N 1
ATOM 778 C CA . HIS A 1 97 ? 2.226 -13.354 -3.763 1.00 86.19 97 HIS A CA 1
ATOM 779 C C . HIS A 1 97 ? 2.944 -12.133 -4.329 1.00 86.19 97 HIS A C 1
ATOM 781 O O . HIS A 1 97 ? 4.140 -11.947 -4.100 1.00 86.19 97 HIS A O 1
ATOM 787 N N . VAL A 1 98 ? 2.203 -11.293 -5.042 1.00 89.06 98 VAL A N 1
ATOM 788 C CA . VAL A 1 98 ? 2.673 -9.988 -5.516 1.00 89.06 98 VAL A CA 1
ATOM 789 C C . VAL A 1 98 ? 2.875 -9.073 -4.305 1.00 89.06 98 VAL A C 1
ATOM 791 O O . VAL A 1 98 ? 2.000 -9.011 -3.443 1.00 89.06 98 VAL A O 1
ATOM 794 N N . THR A 1 99 ? 4.002 -8.358 -4.219 1.00 90.62 99 THR A N 1
ATOM 795 C CA . THR A 1 99 ? 4.139 -7.231 -3.265 1.00 90.62 99 THR A CA 1
ATOM 796 C C . THR A 1 99 ? 4.199 -5.900 -3.987 1.00 90.62 99 THR A C 1
ATOM 798 O O . THR A 1 99 ? 4.343 -5.840 -5.207 1.00 90.62 99 THR A O 1
ATOM 801 N N . PHE A 1 100 ? 4.148 -4.814 -3.219 1.00 90.19 100 PHE A N 1
ATOM 802 C CA . PHE A 1 100 ? 4.294 -3.467 -3.748 1.00 90.19 100 PHE A CA 1
ATOM 803 C C . PHE A 1 100 ? 5.591 -3.278 -4.553 1.00 90.19 100 PHE A C 1
ATOM 805 O O . PHE A 1 100 ? 5.567 -2.613 -5.583 1.00 90.19 100 PHE A O 1
ATOM 812 N N . SER A 1 101 ? 6.703 -3.912 -4.164 1.00 89.88 101 SER A N 1
ATOM 813 C CA . SER A 1 101 ? 7.947 -3.886 -4.953 1.00 89.88 101 SER A CA 1
ATOM 814 C C . SER A 1 101 ? 7.769 -4.417 -6.385 1.00 89.88 101 SER A C 1
ATOM 816 O O . SER A 1 101 ? 8.307 -3.835 -7.330 1.00 89.88 101 SER A O 1
ATOM 818 N N . ASP A 1 102 ? 6.973 -5.479 -6.561 1.00 90.94 102 ASP A N 1
ATOM 819 C CA . ASP A 1 102 ? 6.640 -6.030 -7.881 1.00 90.94 102 ASP A CA 1
ATOM 820 C C . ASP A 1 102 ? 5.751 -5.051 -8.664 1.00 90.94 102 ASP A C 1
ATOM 822 O O . ASP A 1 102 ? 6.009 -4.781 -9.836 1.00 90.94 102 ASP A O 1
ATOM 826 N N . MET A 1 103 ? 4.759 -4.447 -7.998 1.00 94.00 103 MET A N 1
ATOM 827 C CA . MET A 1 103 ? 3.874 -3.437 -8.598 1.00 94.00 103 MET A CA 1
ATOM 828 C C . MET A 1 103 ? 4.649 -2.193 -9.050 1.00 94.00 103 MET A C 1
ATOM 830 O O . MET A 1 103 ? 4.433 -1.679 -10.145 1.00 94.00 103 MET A O 1
ATOM 834 N N . LEU A 1 104 ? 5.597 -1.728 -8.235 1.00 92.50 104 LEU A N 1
ATOM 835 C CA . LEU A 1 104 ? 6.478 -0.610 -8.554 1.00 92.50 104 LEU A CA 1
ATOM 836 C C . LEU A 1 104 ? 7.423 -0.955 -9.711 1.00 92.50 104 LEU A C 1
ATOM 838 O O . LEU A 1 104 ? 7.696 -0.104 -10.556 1.00 92.50 104 LEU A O 1
ATOM 842 N N . ALA A 1 105 ? 7.927 -2.190 -9.769 1.00 91.00 105 ALA A N 1
ATOM 843 C CA . ALA A 1 105 ? 8.732 -2.654 -10.892 1.00 91.00 105 ALA A CA 1
ATOM 844 C C . ALA A 1 105 ? 7.920 -2.704 -12.194 1.00 91.00 105 ALA A C 1
ATOM 846 O O . ALA A 1 105 ? 8.439 -2.285 -13.228 1.00 91.00 105 ALA A O 1
ATOM 847 N N . ALA A 1 106 ? 6.663 -3.148 -12.131 1.00 92.06 106 ALA A N 1
ATOM 848 C CA . ALA A 1 106 ? 5.737 -3.131 -13.260 1.00 92.06 106 ALA A CA 1
ATOM 849 C C . ALA A 1 106 ? 5.455 -1.702 -13.739 1.00 92.06 106 ALA A C 1
ATOM 851 O O . ALA A 1 106 ? 5.605 -1.416 -14.922 1.00 92.06 106 ALA A O 1
ATOM 852 N N . ALA A 1 107 ? 5.156 -0.779 -12.820 1.00 91.75 107 ALA A N 1
ATOM 853 C CA . ALA A 1 107 ? 4.926 0.628 -13.151 1.00 91.75 107 ALA A CA 1
ATOM 854 C C . ALA A 1 107 ? 6.160 1.276 -13.800 1.00 91.75 107 ALA A C 1
ATOM 856 O O . ALA A 1 107 ? 6.050 1.991 -14.791 1.00 91.75 107 ALA A O 1
ATOM 857 N N . ARG A 1 108 ? 7.363 0.996 -13.280 1.00 91.12 108 ARG A N 1
ATOM 858 C CA . ARG A 1 108 ? 8.617 1.471 -13.888 1.00 91.12 108 ARG A CA 1
ATOM 859 C C . ARG A 1 108 ? 8.836 0.886 -15.276 1.00 91.12 108 ARG A C 1
ATOM 861 O O . ARG A 1 108 ? 9.284 1.609 -16.155 1.00 91.12 108 ARG A O 1
ATOM 868 N N . HIS A 1 109 ? 8.554 -0.402 -15.462 1.00 89.38 109 HIS A N 1
ATOM 869 C CA . HIS A 1 109 ? 8.660 -1.037 -16.769 1.00 89.38 109 HIS A CA 1
ATOM 870 C C . HIS A 1 109 ? 7.718 -0.367 -17.770 1.00 89.38 109 HIS A C 1
ATOM 872 O O . HIS A 1 109 ? 8.165 -0.009 -18.851 1.00 89.38 109 HIS A O 1
ATOM 878 N N . ASP A 1 110 ? 6.459 -0.140 -17.400 1.00 89.69 110 ASP A N 1
ATOM 879 C CA . ASP A 1 110 ? 5.469 0.516 -18.259 1.00 89.69 110 ASP A CA 1
ATOM 880 C C . ASP A 1 110 ? 5.928 1.922 -18.688 1.00 89.69 110 ASP A C 1
ATOM 882 O O . ASP A 1 110 ? 6.052 2.201 -19.879 1.00 89.69 110 ASP A O 1
ATOM 886 N N . ILE A 1 111 ? 6.346 2.753 -17.723 1.00 89.06 111 ILE A N 1
ATOM 887 C CA . ILE A 1 111 ? 6.864 4.111 -17.978 1.00 89.06 111 ILE A CA 1
ATOM 888 C C . ILE A 1 111 ? 8.094 4.097 -18.898 1.00 89.06 111 ILE A C 1
ATOM 890 O O . ILE A 1 111 ? 8.235 4.963 -19.755 1.00 89.06 111 ILE A O 1
ATOM 894 N N . LEU A 1 112 ? 9.013 3.146 -18.706 1.00 87.44 112 LEU A N 1
ATOM 895 C CA . LEU A 1 112 ? 10.241 3.053 -19.504 1.00 87.44 112 LEU A CA 1
ATOM 896 C C . LEU A 1 112 ? 10.011 2.452 -20.893 1.00 87.44 112 LEU A C 1
ATOM 898 O O . LEU A 1 112 ? 10.807 2.697 -21.798 1.00 87.44 112 LEU A O 1
ATOM 902 N N . THR A 1 113 ? 8.961 1.647 -21.053 1.00 84.62 113 THR A N 1
ATOM 903 C CA . THR A 1 113 ? 8.588 1.059 -22.345 1.00 84.62 113 THR A CA 1
ATOM 904 C C . THR A 1 113 ? 7.852 2.079 -23.211 1.00 84.62 113 THR A C 1
ATOM 906 O O . THR A 1 113 ? 7.885 1.969 -24.436 1.00 84.62 113 THR A O 1
ATOM 909 N N . GLU A 1 114 ? 7.237 3.103 -22.609 1.00 78.62 114 GLU A N 1
ATOM 910 C CA . GLU A 1 114 ? 6.687 4.232 -23.354 1.00 78.62 114 GLU A CA 1
ATOM 911 C C . GLU A 1 114 ? 7.833 5.002 -24.048 1.00 78.62 114 GLU A C 1
ATOM 913 O O . GLU A 1 114 ? 8.733 5.531 -23.386 1.00 78.62 114 GLU A O 1
ATOM 918 N N . PRO A 1 115 ? 7.860 5.075 -25.393 1.00 70.31 115 PRO A N 1
ATOM 919 C CA . PRO A 1 115 ? 8.946 5.725 -26.109 1.00 70.31 115 PRO A CA 1
ATOM 920 C C . PRO A 1 115 ? 8.922 7.237 -25.846 1.00 70.31 115 PRO A C 1
ATOM 922 O O . PRO A 1 115 ? 8.156 7.988 -26.453 1.00 70.31 115 PRO A O 1
ATOM 925 N N . ILE A 1 116 ? 9.840 7.683 -24.982 1.00 63.41 116 ILE A N 1
ATOM 926 C CA . ILE A 1 116 ? 10.083 9.078 -24.561 1.00 63.41 116 ILE A CA 1
ATOM 927 C C . ILE A 1 116 ? 10.237 10.046 -25.761 1.00 63.41 116 ILE A C 1
ATOM 929 O O . ILE A 1 116 ? 10.003 11.248 -25.647 1.00 63.41 116 ILE A O 1
ATOM 933 N N . SER A 1 117 ? 10.590 9.532 -26.942 1.00 55.75 117 SER A N 1
ATOM 934 C CA . SER A 1 117 ? 10.964 10.319 -28.122 1.00 55.75 117 SER A CA 1
ATOM 935 C C . SER A 1 117 ? 9.793 10.959 -28.889 1.00 55.75 117 SER A C 1
ATOM 937 O O . SER A 1 117 ? 9.965 12.036 -29.460 1.00 55.75 117 SER A O 1
ATOM 939 N N . SER A 1 118 ? 8.591 10.373 -28.888 1.00 53.69 118 SER A N 1
ATOM 940 C CA . SER A 1 118 ? 7.529 10.829 -29.808 1.00 53.69 118 SER A CA 1
ATOM 941 C C . SER A 1 118 ? 6.884 12.169 -29.422 1.00 53.69 118 SER A C 1
ATOM 943 O O . SER A 1 118 ? 6.414 12.896 -30.295 1.00 53.69 118 SER A O 1
ATOM 945 N N . ARG A 1 119 ? 6.900 12.548 -28.135 1.00 56.81 119 ARG A N 1
ATOM 946 C CA . ARG A 1 119 ? 6.271 13.795 -27.654 1.00 56.81 119 ARG A CA 1
ATOM 947 C C . ARG A 1 119 ? 7.173 15.030 -27.750 1.00 56.81 119 ARG A C 1
ATOM 949 O O . ARG A 1 119 ? 6.676 16.106 -28.067 1.00 56.81 119 ARG A O 1
ATOM 956 N N . LEU A 1 120 ? 8.480 14.893 -27.516 1.00 57.59 120 LEU A N 1
ATOM 957 C CA . LEU A 1 120 ? 9.422 16.023 -27.586 1.00 57.59 120 LEU A CA 1
ATOM 958 C C . LEU A 1 120 ? 9.703 16.458 -29.034 1.00 57.59 120 LEU A C 1
ATOM 960 O O . LEU A 1 120 ? 9.760 17.653 -29.311 1.00 57.59 120 LEU A O 1
ATOM 964 N N . VAL A 1 121 ? 9.794 15.508 -29.972 1.00 56.62 121 VAL A N 1
ATOM 965 C CA . VAL A 1 121 ? 10.016 15.817 -31.396 1.00 56.62 121 VAL A CA 1
ATOM 966 C C . VAL A 1 121 ? 8.767 16.421 -32.043 1.00 56.62 121 VAL A C 1
ATOM 968 O O . VAL A 1 121 ? 8.888 17.361 -32.822 1.00 56.62 121 VAL A O 1
ATOM 971 N N . ALA A 1 122 ? 7.565 15.962 -31.681 1.00 56.09 122 ALA A N 1
ATOM 972 C CA . ALA A 1 122 ? 6.320 16.526 -32.207 1.00 56.09 122 ALA A CA 1
ATOM 973 C C . ALA A 1 122 ? 6.085 17.985 -31.760 1.00 56.09 122 ALA A C 1
ATOM 975 O O . ALA A 1 122 ? 5.578 18.785 -32.542 1.00 56.09 122 ALA A O 1
ATOM 976 N N . GLY A 1 123 ? 6.499 18.352 -30.539 1.00 55.09 123 GLY A N 1
ATOM 977 C CA . GLY A 1 123 ? 6.427 19.733 -30.044 1.00 55.09 123 GLY A CA 1
ATOM 978 C C . GLY A 1 123 ? 7.416 20.687 -30.727 1.00 55.09 123 GLY A C 1
ATOM 979 O O .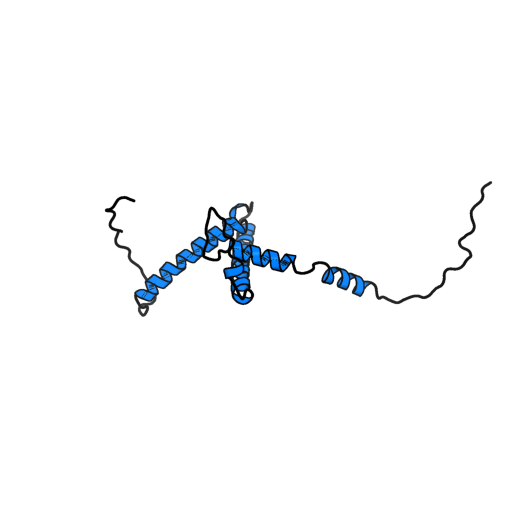 GLY A 1 123 ? 7.069 21.835 -30.990 1.00 55.09 123 GLY A O 1
ATOM 980 N N . MET A 1 124 ? 8.616 20.209 -31.075 1.00 52.28 124 MET A N 1
ATOM 981 C CA . MET A 1 124 ? 9.592 20.975 -31.867 1.00 52.28 124 MET A CA 1
ATOM 982 C C . MET A 1 124 ? 9.193 21.074 -33.345 1.00 52.28 124 MET A C 1
ATOM 984 O O . MET A 1 124 ? 9.286 22.149 -33.928 1.00 52.28 124 MET A O 1
ATOM 988 N N . ALA A 1 125 ? 8.672 19.995 -33.939 1.00 52.50 125 ALA A N 1
ATOM 989 C CA . ALA A 1 125 ? 8.204 19.998 -35.325 1.00 52.50 125 ALA A CA 1
ATOM 990 C C . ALA A 1 125 ? 6.975 20.901 -35.533 1.00 52.50 125 ALA A C 1
ATOM 992 O O . ALA A 1 125 ? 6.839 21.512 -36.586 1.00 52.50 125 ALA A O 1
ATOM 993 N N . ALA A 1 126 ? 6.101 21.037 -34.531 1.00 53.84 126 ALA A N 1
ATOM 994 C CA . ALA A 1 126 ? 4.960 21.950 -34.601 1.00 53.84 126 ALA A CA 1
ATOM 995 C C . ALA A 1 126 ? 5.350 23.437 -34.463 1.00 53.84 126 ALA A C 1
ATOM 997 O O . ALA A 1 126 ? 4.577 24.298 -34.877 1.00 53.84 126 ALA A O 1
ATOM 998 N N . SER A 1 127 ? 6.530 23.749 -33.910 1.00 52.16 127 SER A N 1
ATOM 999 C CA . SER A 1 127 ? 7.007 25.130 -33.740 1.00 52.16 127 SER A CA 1
ATOM 1000 C C . SER A 1 127 ? 7.810 25.664 -34.935 1.00 52.16 127 SER A C 1
ATOM 1002 O O . SER A 1 127 ? 7.981 26.875 -35.040 1.00 52.16 127 SER A O 1
ATOM 1004 N N . GLU A 1 128 ? 8.290 24.798 -35.830 1.00 52.34 128 GLU A N 1
ATOM 1005 C CA . GLU A 1 128 ? 9.163 25.175 -36.959 1.00 52.34 128 GLU A CA 1
ATOM 1006 C C . GLU A 1 128 ? 8.414 25.331 -38.298 1.00 52.34 128 GLU A C 1
ATOM 1008 O O . GLU A 1 128 ? 8.993 25.778 -39.284 1.00 52.34 128 GLU A O 1
ATOM 1013 N N . ILE A 1 129 ? 7.111 25.031 -38.375 1.00 45.91 129 ILE A N 1
ATOM 1014 C CA . ILE A 1 129 ? 6.335 25.200 -39.620 1.00 45.91 129 ILE A CA 1
ATOM 1015 C C . ILE A 1 129 ? 5.718 26.606 -39.659 1.00 45.91 129 ILE A C 1
ATOM 1017 O O . ILE A 1 129 ? 4.505 26.801 -39.691 1.00 45.91 129 ILE A O 1
ATOM 1021 N N . GLY A 1 130 ? 6.595 27.607 -39.639 1.00 46.19 130 GLY A N 1
ATOM 1022 C CA . GLY A 1 130 ? 6.307 28.984 -40.017 1.00 46.19 130 GLY A CA 1
ATOM 1023 C C . GLY A 1 130 ? 6.952 29.297 -41.366 1.00 46.19 130 GLY A C 1
ATOM 1024 O O . GLY A 1 130 ? 8.062 29.800 -41.394 1.00 46.19 130 GLY A O 1
ATOM 1025 N N . ALA A 1 131 ? 6.220 29.010 -42.449 1.00 44.53 131 ALA A N 1
ATOM 1026 C CA . ALA A 1 131 ? 6.406 29.471 -43.837 1.00 44.53 131 ALA A CA 1
ATOM 1027 C C . ALA A 1 131 ? 7.752 29.175 -44.562 1.00 44.53 131 ALA A C 1
ATOM 1029 O O . ALA A 1 131 ? 8.803 29.674 -44.167 1.00 44.53 131 ALA A O 1
ATOM 1030 N N . PRO A 1 132 ? 7.742 28.481 -45.723 1.00 42.34 132 PRO A N 1
ATOM 1031 C CA . PRO A 1 132 ? 8.923 28.375 -46.570 1.00 42.34 132 PRO A CA 1
ATOM 1032 C C . PRO A 1 132 ? 9.078 29.663 -47.393 1.00 42.34 132 PRO A C 1
ATOM 1034 O O . PRO A 1 132 ? 8.331 29.902 -48.342 1.00 42.34 132 PRO A O 1
ATOM 1037 N N . ALA A 1 133 ? 10.052 30.505 -47.049 1.00 41.66 133 ALA A N 1
ATOM 1038 C CA . ALA A 1 133 ? 10.517 31.563 -47.939 1.00 41.66 133 ALA A CA 1
ATOM 1039 C C . ALA A 1 133 ? 11.488 30.951 -48.960 1.00 41.66 133 ALA A C 1
ATOM 1041 O O . ALA A 1 133 ? 12.656 30.703 -48.667 1.00 41.66 133 ALA A O 1
ATOM 1042 N N . LEU A 1 134 ? 10.984 30.677 -50.164 1.00 51.06 134 LEU A N 1
ATOM 1043 C CA . LEU A 1 134 ? 11.816 30.421 -51.334 1.00 51.06 134 LEU A CA 1
ATOM 1044 C C . LEU A 1 134 ? 12.562 31.713 -51.698 1.00 51.06 134 LEU A C 1
ATOM 1046 O O . LEU A 1 134 ? 11.977 32.626 -52.276 1.00 51.06 134 LEU A O 1
ATOM 1050 N N . SER A 1 135 ? 13.854 31.781 -51.397 1.00 43.44 135 SER A N 1
ATOM 1051 C CA . SER A 1 135 ? 14.784 32.652 -52.117 1.00 43.44 135 SER A CA 1
ATOM 1052 C C . SER A 1 135 ? 16.065 31.873 -52.390 1.00 43.44 135 SER A C 1
ATOM 1054 O O . SER A 1 135 ? 16.782 31.504 -51.459 1.00 43.44 135 SER A O 1
ATOM 1056 N N . GLU A 1 136 ? 16.321 31.583 -53.662 1.00 51.66 136 GLU A N 1
ATOM 1057 C CA . GLU A 1 136 ? 17.559 30.955 -54.118 1.00 51.66 136 GLU A CA 1
ATOM 1058 C C . GLU A 1 136 ? 18.791 31.815 -53.761 1.00 51.66 136 GLU A C 1
ATOM 1060 O O . GLU A 1 136 ? 18.712 33.047 -53.816 1.00 51.66 136 GLU A O 1
ATOM 1065 N N . PRO A 1 137 ? 19.937 31.208 -53.399 1.00 46.94 137 PRO A N 1
ATOM 1066 C CA . PRO A 1 137 ? 21.150 31.956 -53.086 1.00 46.94 137 PRO A CA 1
ATOM 1067 C C . PRO A 1 137 ? 21.816 32.528 -54.352 1.00 46.94 137 PRO A C 1
ATOM 1069 O O . PRO A 1 137 ? 22.089 31.817 -55.318 1.00 46.94 137 PRO A O 1
ATOM 1072 N N . ASN A 1 138 ? 22.102 33.832 -54.316 1.00 54.12 138 ASN A N 1
ATOM 1073 C CA . ASN A 1 138 ? 22.776 34.606 -55.362 1.00 54.12 138 ASN A CA 1
ATOM 1074 C C . ASN A 1 138 ? 24.258 34.172 -55.516 1.00 54.12 138 ASN A C 1
ATOM 1076 O O . ASN A 1 138 ? 24.986 34.159 -54.521 1.00 54.12 138 ASN A O 1
ATOM 1080 N N . PRO A 1 139 ? 24.751 33.861 -56.732 1.00 48.44 139 PRO A N 1
ATOM 1081 C CA . PRO A 1 139 ? 26.108 33.345 -56.964 1.00 48.44 139 PRO A CA 1
ATOM 1082 C C . PRO A 1 139 ? 27.261 34.345 -56.729 1.00 48.44 139 PRO A C 1
ATOM 1084 O O . PRO A 1 139 ? 28.415 34.011 -56.991 1.00 48.44 139 PRO A O 1
ATOM 1087 N N . SER A 1 140 ? 27.000 35.556 -56.229 1.00 53.06 140 SER A N 1
ATOM 1088 C CA . SER A 1 140 ? 28.028 36.581 -55.993 1.00 53.06 140 SER A CA 1
ATOM 1089 C C . SER A 1 140 ? 28.794 36.463 -54.665 1.00 53.06 140 SER A C 1
ATOM 1091 O O . SER A 1 140 ? 29.748 37.212 -54.471 1.00 53.06 140 SER A O 1
ATOM 1093 N N . ASP A 1 141 ? 28.427 35.545 -53.763 1.00 53.12 141 ASP A N 1
ATOM 1094 C CA . ASP A 1 141 ? 29.076 35.418 -52.440 1.00 53.12 141 ASP A CA 1
ATOM 1095 C C . ASP A 1 141 ? 30.369 34.579 -52.433 1.00 53.12 141 ASP A C 1
ATOM 1097 O O . ASP A 1 141 ? 31.111 34.579 -51.450 1.00 53.12 141 ASP A O 1
ATOM 1101 N N . PHE A 1 142 ? 30.700 33.903 -53.538 1.00 53.09 142 PHE A N 1
ATOM 1102 C CA . PHE A 1 142 ? 31.902 33.068 -53.648 1.00 53.09 142 PHE A CA 1
ATOM 1103 C C . PHE A 1 142 ? 33.002 33.735 -54.484 1.00 53.09 142 PHE A C 1
ATOM 1105 O O . PHE A 1 142 ? 33.400 33.229 -55.531 1.00 53.09 142 PHE A O 1
ATOM 1112 N N . ALA A 1 143 ? 33.537 34.862 -54.010 1.00 48.66 143 ALA A N 1
ATOM 1113 C CA . ALA A 1 143 ? 34.813 35.391 -54.496 1.00 48.66 143 ALA A CA 1
ATOM 1114 C C . ALA A 1 143 ? 35.892 35.263 -53.397 1.00 48.66 143 ALA A C 1
ATOM 1116 O O . ALA A 1 143 ? 35.741 35.855 -52.325 1.00 48.66 143 ALA A O 1
ATOM 1117 N N . PRO A 1 144 ? 36.987 34.507 -53.617 1.00 47.09 144 PRO A N 1
ATOM 1118 C CA . PRO A 1 144 ? 38.069 34.391 -52.647 1.00 47.09 144 PRO A CA 1
ATOM 1119 C C . PRO A 1 144 ? 38.859 35.704 -52.568 1.00 47.09 144 PRO A C 1
ATOM 1121 O O . PRO A 1 144 ? 39.319 36.237 -53.578 1.00 47.09 144 PRO A O 1
ATOM 1124 N N . ARG A 1 145 ? 39.043 36.226 -51.350 1.00 50.28 145 ARG A N 1
ATOM 1125 C CA . ARG A 1 145 ? 39.928 37.368 -51.100 1.00 50.28 145 ARG A CA 1
ATOM 1126 C C . ARG A 1 145 ? 41.386 36.925 -51.228 1.00 50.28 145 ARG A C 1
ATOM 1128 O O . ARG A 1 145 ? 41.919 36.295 -50.320 1.00 50.28 145 ARG A O 1
ATOM 1135 N N . LEU A 1 146 ? 42.016 37.271 -52.347 1.00 43.22 146 LEU A N 1
ATOM 1136 C CA . LEU A 1 146 ? 43.470 37.261 -52.501 1.00 43.22 146 LEU A CA 1
ATOM 1137 C C . LEU A 1 146 ? 44.043 38.612 -52.050 1.00 43.22 146 LEU A C 1
ATOM 1139 O O . LEU A 1 146 ? 43.528 39.674 -52.391 1.00 43.22 146 LEU A O 1
ATOM 1143 N N . THR A 1 147 ? 45.084 38.519 -51.231 1.00 44.84 147 THR A N 1
ATOM 1144 C CA . THR A 1 147 ? 45.846 39.576 -50.555 1.00 44.84 147 THR A CA 1
ATOM 1145 C C . THR A 1 147 ? 46.725 40.423 -51.479 1.00 44.84 147 THR A C 1
ATOM 1147 O O . THR A 1 147 ? 47.293 39.891 -52.432 1.00 44.84 147 THR A O 1
ATOM 1150 N N . ALA A 1 148 ? 46.963 41.674 -51.072 1.00 46.41 148 ALA A N 1
ATOM 1151 C CA . ALA A 1 148 ? 48.267 42.342 -51.114 1.00 46.41 148 ALA A CA 1
ATOM 1152 C C . ALA A 1 148 ? 48.392 43.249 -49.881 1.00 46.41 148 ALA A C 1
ATOM 1154 O O . ALA A 1 148 ? 47.371 43.893 -49.542 1.00 46.41 148 ALA A O 1
#

pLDDT: mean 77.42, std 16.91, range [41.25, 95.44]

Secondary structure (DSSP, 8-state):
--TT-PPPPP----S-TT--HHHHHHHHHHHHHHHHHHHHHHHHH-STT----SHHHHHHHHHHHHHHHHHHHHHHHHH-S-GGGG---BTTB---S--HHHHHHHHHHHHHHS-THHHHHHHHHHHS-S-----PPPGGG-------

Radius of gyration: 30.15 Å; chains: 1; bounding box: 74×66×84 Å